Protein AF-A0A7X8VJ83-F1 (afdb_monomer_lite)

pLDDT: mean 94.97, std 4.72, range [62.94, 98.62]

Sequence (163 aa):
MKDLYRFVNGPWLDTHIIPEDRAVDGTFHKLRDDAEEDVHEIVKADQGRVGALYSSFMDVEGINSVSAESLDPDLDKLSVANIDEFTTVLGELDREGVGAPISYWVTKDSASNNAVAYLVQSGLGLPDEAYYRVEAHAETREAYVEHIARMLEFLDPSRLFGL

Structure (mmCIF, N/CA/C/O backbone):
data_AF-A0A7X8VJ83-F1
#
_entry.id   AF-A0A7X8VJ83-F1
#
loop_
_atom_site.group_PDB
_atom_site.id
_atom_site.type_symbol
_atom_site.label_atom_id
_atom_site.label_alt_id
_atom_site.label_comp_id
_atom_site.label_asym_id
_atom_site.label_entity_id
_atom_site.label_seq_id
_atom_site.pdbx_PDB_ins_code
_atom_site.Cartn_x
_atom_site.Cartn_y
_atom_site.Cartn_z
_atom_site.occupancy
_atom_site.B_iso_or_equiv
_atom_site.auth_seq_id
_atom_site.auth_comp_id
_atom_site.auth_asym_id
_atom_site.auth_at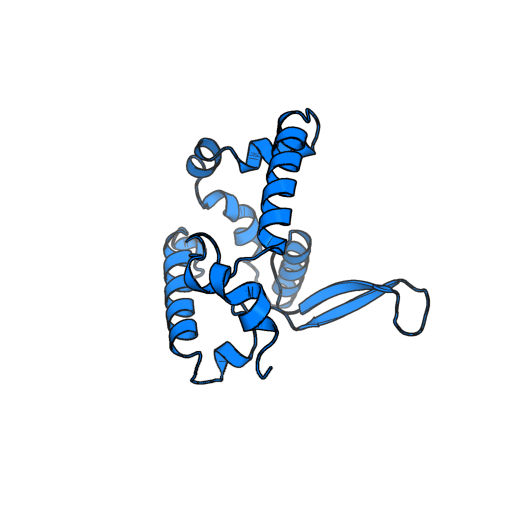om_id
_atom_site.pdbx_PDB_model_num
ATOM 1 N N . MET A 1 1 ? -25.166 -21.740 27.979 1.00 69.75 1 MET A N 1
ATOM 2 C CA . MET A 1 1 ? -24.728 -20.538 27.241 1.00 69.75 1 MET A CA 1
ATOM 3 C C . MET A 1 1 ? -24.262 -21.013 25.869 1.00 69.75 1 MET A C 1
ATOM 5 O O . MET A 1 1 ? -23.348 -21.822 25.838 1.00 69.75 1 MET A O 1
ATOM 9 N N . LYS A 1 2 ? -24.973 -20.682 24.777 1.00 86.44 2 LYS A N 1
ATOM 10 C CA . LYS A 1 2 ? -24.657 -21.201 23.424 1.00 86.44 2 LYS A CA 1
ATOM 11 C C . LYS A 1 2 ? -23.796 -20.249 22.585 1.00 86.44 2 LYS A C 1
ATOM 13 O O . LYS A 1 2 ? -23.247 -20.683 21.585 1.00 86.44 2 LYS A O 1
ATOM 18 N N . ASP A 1 3 ? -23.662 -18.998 23.019 1.00 95.06 3 ASP A N 1
ATOM 19 C CA . ASP A 1 3 ? -22.845 -17.986 22.357 1.00 95.06 3 ASP A CA 1
ATOM 20 C C . ASP A 1 3 ? -22.264 -17.036 23.417 1.00 95.06 3 ASP A C 1
ATOM 22 O O . ASP A 1 3 ? -22.954 -16.164 23.948 1.00 95.06 3 ASP A O 1
ATOM 26 N N . LEU A 1 4 ? -21.006 -17.277 23.798 1.00 97.00 4 LEU A N 1
ATOM 27 C CA . LEU A 1 4 ? -20.286 -16.430 24.752 1.00 97.00 4 LEU A CA 1
ATOM 28 C C . LEU A 1 4 ? -19.971 -15.056 24.143 1.00 97.00 4 LEU A C 1
ATOM 30 O O . LEU A 1 4 ? -20.012 -14.054 24.851 1.00 97.00 4 LEU A O 1
ATOM 34 N N . TYR A 1 5 ? -19.695 -15.000 22.837 1.00 96.50 5 TYR A N 1
ATOM 35 C CA . TYR A 1 5 ? -19.327 -13.767 22.151 1.00 96.50 5 TYR A CA 1
ATOM 36 C C . TYR A 1 5 ? -20.486 -12.770 22.167 1.00 96.50 5 TYR A C 1
ATOM 38 O O . TYR A 1 5 ? -20.295 -11.614 22.539 1.00 96.50 5 TYR A O 1
ATOM 46 N N . ARG A 1 6 ? -21.709 -13.224 21.867 1.00 96.50 6 ARG A N 1
ATOM 47 C CA . ARG A 1 6 ? -22.904 -12.369 21.924 1.00 96.50 6 ARG A CA 1
ATOM 48 C C . ARG A 1 6 ? -23.370 -12.063 23.340 1.00 96.50 6 ARG A C 1
ATOM 50 O O . ARG A 1 6 ? -23.918 -10.990 23.556 1.00 96.50 6 ARG A O 1
ATOM 57 N N . PHE A 1 7 ? -23.111 -12.941 24.310 1.00 96.50 7 PHE A N 1
ATOM 58 C CA . PHE A 1 7 ? -23.365 -12.624 25.718 1.00 96.50 7 PHE A CA 1
ATOM 59 C C . PHE A 1 7 ? -22.513 -11.440 26.204 1.00 96.50 7 PHE A C 1
ATOM 61 O O . PHE A 1 7 ? -23.026 -10.573 26.902 1.00 96.50 7 PHE A O 1
ATOM 68 N N . VAL A 1 8 ? -21.233 -11.395 25.822 1.00 96.75 8 VAL A N 1
ATOM 69 C CA . VAL A 1 8 ? -20.301 -10.339 26.252 1.00 96.75 8 VAL A CA 1
ATOM 70 C C . VAL A 1 8 ? -20.446 -9.071 25.407 1.00 96.75 8 VAL A C 1
ATOM 72 O O . VAL A 1 8 ? -20.552 -7.979 25.955 1.00 96.75 8 VAL A O 1
ATOM 75 N N . ASN A 1 9 ? -20.477 -9.207 24.079 1.00 97.31 9 ASN A N 1
ATOM 76 C CA . ASN A 1 9 ? -20.384 -8.077 23.145 1.00 97.31 9 ASN A CA 1
ATOM 77 C C . ASN A 1 9 ? -21.735 -7.643 22.566 1.00 97.31 9 ASN A C 1
ATOM 79 O O . ASN A 1 9 ? -21.784 -6.701 21.779 1.00 97.31 9 ASN A O 1
ATOM 83 N N . GLY A 1 10 ? -22.823 -8.332 22.927 1.00 96.88 10 GLY A N 1
ATOM 84 C CA . GLY A 1 10 ? -24.157 -8.138 22.362 1.00 96.88 10 GLY A CA 1
ATOM 85 C C . GLY A 1 10 ? -24.598 -6.678 22.300 1.00 96.88 10 GLY A C 1
ATOM 86 O O . GLY A 1 10 ? -24.835 -6.188 21.201 1.00 96.88 10 GLY A O 1
ATOM 87 N N . PRO A 1 11 ? -24.604 -5.962 23.439 1.00 96.19 11 PRO A N 1
ATOM 88 C CA . PRO A 1 11 ? -25.000 -4.560 23.470 1.00 96.19 11 PRO A CA 1
ATOM 89 C C . PRO A 1 11 ? -24.198 -3.665 22.519 1.00 96.19 11 PRO A C 1
ATOM 91 O O . PRO A 1 11 ? -24.783 -2.806 21.875 1.00 96.19 11 PRO A O 1
ATOM 94 N N . TRP A 1 12 ? -22.882 -3.874 22.398 1.00 96.81 12 TRP A N 1
ATOM 95 C CA . TRP A 1 12 ? -22.044 -3.070 21.504 1.00 96.81 12 TRP A CA 1
ATOM 96 C C . TRP A 1 12 ? -22.351 -3.372 20.038 1.00 96.81 12 TRP A C 1
ATOM 98 O O . TRP A 1 12 ? -22.594 -2.455 19.263 1.00 96.81 12 TRP A O 1
ATOM 108 N N . LEU A 1 13 ? -22.422 -4.653 19.673 1.00 96.62 13 LEU A N 1
ATOM 109 C CA . LEU A 1 13 ? -22.697 -5.090 18.302 1.00 96.62 13 LEU A CA 1
ATOM 110 C C . LEU A 1 13 ? -24.080 -4.664 17.791 1.00 96.62 13 LEU A C 1
ATOM 112 O O . LEU A 1 13 ? -24.273 -4.574 16.584 1.00 96.62 13 LEU A O 1
ATOM 116 N N . ASP A 1 14 ? -25.041 -4.444 18.689 1.00 97.19 14 ASP A N 1
ATOM 117 C CA . ASP A 1 14 ? -26.404 -4.054 18.317 1.00 97.19 14 ASP A CA 1
ATOM 118 C C . ASP A 1 14 ? -26.536 -2.540 18.075 1.00 97.19 14 ASP A C 1
ATOM 120 O O . ASP A 1 14 ? -27.485 -2.101 17.427 1.00 97.19 14 ASP A O 1
ATOM 124 N N . THR A 1 15 ? -25.600 -1.738 18.590 1.00 97.00 15 THR A N 1
ATOM 125 C CA . THR A 1 15 ? -25.645 -0.267 18.500 1.00 97.00 15 THR A CA 1
ATOM 126 C C . THR A 1 15 ? -24.506 0.341 17.697 1.00 97.00 15 THR A C 1
ATOM 128 O O . THR A 1 15 ? -24.622 1.477 17.245 1.00 97.00 15 THR A O 1
ATOM 131 N N . HIS A 1 16 ? -23.387 -0.371 17.570 1.00 96.69 16 HIS A N 1
ATOM 132 C CA . HIS A 1 16 ? -22.203 0.145 16.904 1.00 96.69 16 HIS A CA 1
ATOM 133 C C . HIS A 1 16 ? -22.390 0.133 15.394 1.00 96.69 16 HIS A C 1
ATOM 135 O O . HIS A 1 16 ? -22.800 -0.868 14.808 1.00 96.69 16 HIS A O 1
ATOM 141 N N . ILE A 1 17 ? -22.047 1.251 14.770 1.00 96.25 17 ILE A N 1
ATOM 142 C CA . ILE A 1 17 ? -22.030 1.405 13.322 1.00 96.25 17 ILE A CA 1
ATOM 143 C C . ILE A 1 17 ? -20.563 1.449 12.924 1.00 96.25 17 ILE A C 1
ATOM 145 O O . ILE A 1 17 ? -19.815 2.273 13.446 1.00 96.25 17 ILE A O 1
ATOM 149 N N . ILE A 1 18 ? -20.158 0.554 12.023 1.00 96.81 18 ILE A N 1
ATOM 150 C CA . ILE A 1 18 ? -18.814 0.594 11.444 1.00 96.81 18 ILE A CA 1
ATOM 151 C C . ILE A 1 18 ? -18.686 1.934 10.697 1.00 96.81 18 ILE A C 1
ATOM 153 O O . ILE A 1 18 ? -19.525 2.200 9.832 1.00 96.81 18 ILE A O 1
ATOM 157 N N . PRO A 1 19 ? -17.701 2.785 11.038 1.00 96.38 19 PRO A N 1
ATOM 158 C CA . PRO A 1 19 ? -17.466 4.042 10.335 1.00 96.38 19 PRO A CA 1
ATOM 159 C C . PRO A 1 19 ? -17.293 3.837 8.823 1.00 96.38 19 PRO A C 1
ATOM 161 O O . PRO A 1 19 ? -16.748 2.825 8.388 1.00 96.38 19 PRO A O 1
ATOM 164 N N . GLU A 1 20 ? -17.739 4.803 8.017 1.00 97.38 20 GLU A N 1
ATOM 165 C CA . GLU A 1 20 ? -17.760 4.678 6.547 1.00 97.38 20 GLU A CA 1
ATOM 166 C C . GLU A 1 20 ? -16.361 4.558 5.915 1.00 97.38 20 GLU A C 1
ATOM 168 O O . GLU A 1 20 ? -16.229 4.097 4.784 1.00 97.38 20 GLU A O 1
ATOM 173 N N . ASP A 1 21 ? -15.314 4.943 6.646 1.00 96.19 21 ASP A N 1
ATOM 174 C CA . ASP A 1 21 ? -13.917 4.909 6.207 1.00 96.19 21 ASP A CA 1
ATOM 175 C C . ASP A 1 21 ? -13.231 3.544 6.397 1.00 96.19 21 ASP A C 1
ATOM 177 O O . ASP A 1 21 ? -12.058 3.391 6.047 1.00 96.19 21 ASP A O 1
ATOM 181 N N . ARG A 1 22 ? -13.927 2.541 6.954 1.00 94.31 22 ARG A N 1
ATOM 182 C CA . ARG A 1 22 ? -13.333 1.238 7.283 1.00 94.31 22 ARG A CA 1
ATOM 183 C C . ARG A 1 22 ? -14.287 0.070 7.056 1.00 94.31 22 ARG A C 1
ATOM 185 O O . ARG A 1 22 ? -15.496 0.168 7.206 1.00 94.31 22 ARG A O 1
ATOM 192 N N . ALA A 1 23 ? -13.717 -1.090 6.736 1.00 95.31 23 ALA A N 1
ATOM 193 C CA . ALA A 1 23 ? -14.487 -2.312 6.489 1.00 95.31 23 ALA A CA 1
ATOM 194 C C . ALA A 1 23 ? -14.814 -3.108 7.770 1.00 95.31 23 ALA A C 1
ATOM 196 O O . ALA A 1 23 ? -15.719 -3.941 7.771 1.00 95.31 23 ALA A O 1
ATOM 197 N N . VAL A 1 24 ? -14.054 -2.899 8.850 1.00 95.75 24 VAL A N 1
ATOM 198 C CA . VAL A 1 24 ? -14.173 -3.616 10.130 1.00 95.75 24 VAL A CA 1
ATOM 199 C C . VAL A 1 24 ? -13.869 -2.645 11.266 1.00 95.75 24 VAL A C 1
ATOM 201 O O . VAL A 1 24 ? -13.041 -1.753 11.105 1.00 95.75 24 VAL A O 1
ATOM 204 N N . ASP A 1 25 ? -14.502 -2.839 12.423 1.00 97.00 25 ASP A N 1
ATOM 205 C CA . ASP A 1 25 ? -14.235 -2.040 13.617 1.00 97.00 25 ASP A CA 1
ATOM 206 C C . ASP A 1 25 ? -14.296 -2.879 14.906 1.00 97.00 25 ASP A C 1
ATOM 208 O O . ASP A 1 25 ? -14.801 -4.004 14.922 1.00 97.00 25 ASP A O 1
ATOM 212 N N . GLY A 1 26 ? -13.734 -2.349 15.990 1.00 95.06 26 GLY A N 1
ATOM 213 C CA . GLY A 1 26 ? -13.724 -2.975 17.307 1.00 95.06 26 GLY A CA 1
ATOM 214 C C . GLY A 1 26 ? -12.602 -2.455 18.200 1.00 95.06 26 GLY A C 1
ATOM 215 O O . GLY A 1 26 ? -11.933 -1.470 17.899 1.00 95.06 26 GLY A O 1
ATOM 216 N N . THR A 1 27 ? -12.341 -3.147 19.309 1.00 95.00 27 THR A N 1
ATOM 217 C CA . THR A 1 27 ? -11.381 -2.684 20.328 1.00 95.00 27 THR A CA 1
ATOM 218 C C . THR A 1 27 ? -9.973 -2.426 19.782 1.00 95.00 27 THR A C 1
ATOM 220 O O . THR A 1 27 ? -9.339 -1.458 20.185 1.00 95.00 27 THR A O 1
ATOM 223 N N . PHE A 1 28 ? -9.481 -3.246 18.848 1.00 96.44 28 PHE A N 1
ATOM 224 C CA . PHE A 1 28 ? -8.160 -3.027 18.244 1.00 96.44 28 PHE A CA 1
ATOM 225 C C . PHE A 1 28 ? -8.103 -1.783 17.354 1.00 96.44 28 PHE A C 1
ATOM 227 O O . PHE A 1 28 ? -7.066 -1.131 17.319 1.00 96.44 28 PHE A O 1
ATOM 234 N N . HIS A 1 29 ? -9.200 -1.430 16.68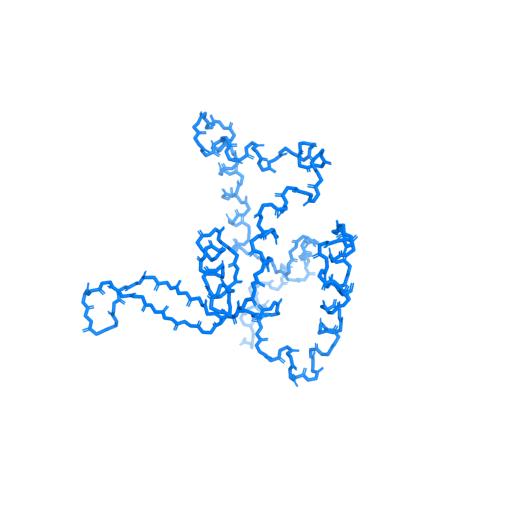1 1.00 96.75 29 HIS A N 1
ATOM 235 C CA . HIS A 1 29 ? -9.276 -0.189 15.913 1.00 96.75 29 HIS A CA 1
ATOM 236 C C . HIS A 1 29 ? -9.306 1.014 16.846 1.00 96.75 29 HIS A C 1
ATOM 238 O O . HIS A 1 29 ? -8.552 1.944 16.624 1.00 96.75 29 HIS A O 1
ATOM 244 N N . LYS A 1 30 ? -10.037 0.947 17.966 1.00 94.56 30 LYS A N 1
ATOM 245 C CA . LYS A 1 30 ? -9.981 2.022 18.964 1.00 94.56 30 LYS A CA 1
ATOM 246 C C . LYS A 1 30 ? -8.557 2.263 19.485 1.00 94.56 30 LYS A C 1
ATOM 248 O O . LYS A 1 30 ? -8.122 3.404 19.557 1.00 94.56 30 LYS A O 1
ATOM 253 N N . LEU A 1 31 ? -7.823 1.194 19.807 1.00 97.75 31 LEU A N 1
ATOM 254 C CA . LEU A 1 31 ? -6.421 1.305 20.230 1.00 97.75 31 LEU A CA 1
ATOM 255 C C . LEU A 1 31 ? -5.515 1.854 19.120 1.00 97.75 31 LEU A C 1
ATOM 257 O O . LEU A 1 31 ? -4.586 2.601 19.412 1.00 97.75 31 LEU A O 1
ATOM 261 N N . ARG A 1 32 ? -5.769 1.474 17.863 1.00 97.75 32 ARG A N 1
ATOM 262 C CA . ARG A 1 32 ? -5.059 2.023 16.706 1.00 97.75 32 ARG A CA 1
ATOM 263 C C . ARG A 1 32 ? -5.339 3.517 16.549 1.00 97.75 32 ARG A C 1
ATOM 265 O O . ARG A 1 32 ? -4.380 4.252 16.384 1.00 97.75 32 ARG A O 1
ATOM 272 N N . ASP A 1 33 ? -6.597 3.940 16.627 1.00 97.25 33 ASP A N 1
ATOM 273 C CA . ASP A 1 33 ? -7.008 5.341 16.481 1.00 97.25 33 ASP A CA 1
ATOM 274 C C . ASP A 1 33 ? -6.367 6.210 17.580 1.00 97.25 33 ASP A C 1
ATOM 276 O O . ASP A 1 33 ? -5.842 7.283 17.300 1.00 97.25 33 ASP A O 1
ATOM 280 N N . ASP A 1 34 ? -6.330 5.719 18.826 1.00 97.94 34 ASP A N 1
ATOM 281 C CA . ASP A 1 34 ? -5.657 6.417 19.933 1.00 97.94 34 ASP A CA 1
ATOM 282 C C . ASP A 1 34 ? -4.141 6.539 19.691 1.00 97.94 34 ASP A C 1
ATOM 284 O O . ASP A 1 34 ? -3.560 7.607 19.873 1.00 97.94 34 ASP A O 1
ATOM 288 N N . ALA A 1 35 ? -3.495 5.461 19.235 1.00 98.44 35 ALA A N 1
ATOM 289 C CA . ALA A 1 35 ? -2.069 5.482 18.914 1.00 98.44 35 ALA A CA 1
ATOM 290 C C . ALA A 1 35 ? -1.747 6.348 17.683 1.00 98.44 35 ALA A C 1
ATOM 292 O O . ALA A 1 35 ? -0.672 6.940 17.617 1.00 98.44 35 ALA A O 1
ATOM 293 N N . GLU A 1 36 ? -2.648 6.410 16.702 1.00 97.75 36 GLU A N 1
ATOM 294 C CA . GLU A 1 36 ? -2.507 7.249 15.512 1.00 97.75 36 GLU A CA 1
ATOM 295 C C . GLU A 1 36 ? -2.514 8.734 15.886 1.00 97.75 36 GLU A C 1
ATOM 297 O O . GLU A 1 36 ? -1.662 9.475 15.400 1.00 97.75 36 GLU A O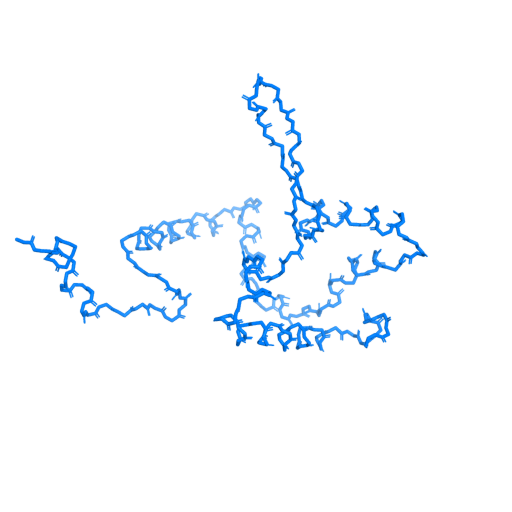 1
ATOM 302 N N . GLU A 1 37 ? -3.381 9.153 16.814 1.00 98.00 37 GLU A N 1
ATOM 303 C CA . GLU A 1 37 ? -3.394 10.527 17.329 1.00 98.00 37 GLU A CA 1
ATOM 304 C C . GLU A 1 37 ? -2.095 10.876 18.072 1.00 98.00 37 GLU A C 1
ATOM 306 O O . GLU A 1 37 ? -1.485 11.916 17.812 1.00 98.00 37 GLU A O 1
ATOM 311 N N . ASP A 1 38 ? -1.603 9.978 18.931 1.00 98.31 38 ASP A N 1
ATOM 312 C CA . ASP A 1 38 ? -0.318 10.175 19.612 1.00 98.31 38 ASP A CA 1
ATOM 313 C C . ASP A 1 38 ? 0.840 10.308 18.602 1.00 98.31 38 ASP A C 1
ATOM 315 O O . ASP A 1 38 ? 1.711 11.174 18.737 1.00 98.31 38 ASP A O 1
ATOM 319 N N . VAL A 1 39 ? 0.855 9.467 17.560 1.00 98.06 39 VAL A N 1
ATOM 320 C CA . VAL A 1 39 ? 1.861 9.530 16.490 1.00 98.06 39 VAL A CA 1
ATOM 321 C C . VAL A 1 39 ? 1.726 10.820 15.685 1.00 98.06 39 VAL A C 1
ATOM 323 O O . VAL A 1 39 ? 2.755 11.424 15.386 1.00 98.06 39 VAL A O 1
ATOM 326 N N . HIS A 1 40 ? 0.510 11.278 15.372 1.00 97.75 40 HIS A N 1
ATOM 327 C CA . HIS A 1 40 ? 0.276 12.551 14.687 1.00 97.75 40 HIS A CA 1
ATOM 328 C C . HIS A 1 40 ? 0.937 13.721 15.411 1.00 97.75 40 HIS A C 1
ATOM 330 O O . HIS A 1 40 ? 1.635 14.517 14.779 1.00 97.75 40 HIS A O 1
ATOM 336 N N . GLU A 1 41 ? 0.775 13.812 16.727 1.00 97.75 41 GLU A N 1
ATOM 337 C CA . GLU A 1 41 ? 1.380 14.895 17.502 1.00 97.75 41 GLU A CA 1
ATOM 338 C C . GLU A 1 41 ? 2.913 14.812 17.511 1.00 97.75 41 GLU A C 1
ATOM 340 O O . GLU A 1 41 ? 3.595 15.834 17.392 1.00 97.75 41 GLU A O 1
ATOM 345 N N . ILE A 1 42 ? 3.475 13.599 17.549 1.00 98.12 42 ILE A N 1
ATOM 346 C CA . ILE A 1 42 ? 4.925 13.384 17.453 1.00 98.12 42 ILE A CA 1
ATOM 347 C C . ILE A 1 42 ? 5.459 13.821 16.082 1.00 98.12 42 ILE A C 1
ATOM 349 O O . ILE A 1 42 ? 6.425 14.584 16.016 1.00 98.12 42 ILE A O 1
ATOM 353 N N . VAL A 1 43 ? 4.855 13.354 14.984 1.00 98.12 43 VAL A N 1
ATOM 354 C CA . VAL A 1 43 ? 5.378 13.614 13.631 1.00 98.12 43 VAL A CA 1
ATOM 355 C C . VAL A 1 43 ? 5.184 15.065 13.196 1.00 98.12 43 VAL A C 1
ATOM 357 O O . VAL A 1 43 ? 6.037 15.586 12.486 1.00 98.12 43 VAL A O 1
ATOM 360 N N . LYS A 1 44 ? 4.129 15.752 13.659 1.00 97.06 44 LYS A N 1
ATOM 361 C CA . LYS A 1 44 ? 3.945 17.197 13.426 1.00 97.06 44 LYS A CA 1
ATOM 362 C C . LYS A 1 44 ? 5.022 18.039 14.111 1.00 97.06 44 LYS A C 1
ATOM 364 O O . LYS A 1 44 ? 5.421 19.075 13.583 1.00 97.06 44 LYS A O 1
ATOM 369 N N . ALA A 1 45 ? 5.468 17.629 15.298 1.00 97.62 45 ALA A N 1
ATOM 370 C CA . ALA A 1 45 ? 6.503 18.341 16.043 1.00 97.62 45 ALA A CA 1
ATOM 371 C C . ALA A 1 45 ? 7.924 18.041 15.526 1.00 97.62 45 ALA A C 1
ATOM 373 O O . ALA A 1 45 ? 8.835 18.853 15.723 1.00 97.62 45 ALA A O 1
ATOM 374 N N . ASP A 1 46 ? 8.123 16.897 14.864 1.00 98.06 46 ASP A N 1
ATOM 375 C CA . ASP A 1 46 ? 9.411 16.471 14.319 1.00 98.06 46 ASP A CA 1
ATOM 376 C C . ASP A 1 46 ? 9.912 17.438 13.231 1.00 98.06 46 ASP A C 1
ATOM 378 O O . ASP A 1 46 ? 9.250 17.697 12.233 1.00 98.06 46 ASP A O 1
ATOM 382 N N . GLN A 1 47 ? 11.118 17.979 13.415 1.00 97.31 47 GLN A N 1
ATOM 383 C CA . GLN A 1 47 ? 11.778 18.857 12.432 1.00 97.31 47 GLN A CA 1
ATOM 384 C C . GLN A 1 47 ? 12.765 18.089 11.537 1.00 97.31 47 GLN A C 1
ATOM 386 O O . GLN A 1 47 ? 13.570 18.684 10.819 1.00 97.31 47 GLN A O 1
ATOM 391 N N . GLY A 1 48 ? 12.775 16.762 11.645 1.00 97.88 48 GLY A N 1
ATOM 392 C CA . GLY A 1 48 ? 13.637 15.865 10.901 1.00 97.88 48 GLY A CA 1
ATOM 393 C C . GLY A 1 48 ? 12.940 15.286 9.674 1.00 97.88 48 GLY A C 1
ATOM 394 O O . GLY A 1 48 ? 11.949 15.797 9.153 1.00 97.88 48 GLY A O 1
ATOM 395 N N . ARG A 1 49 ? 13.493 14.174 9.181 1.00 98.19 49 ARG A N 1
ATOM 396 C CA . ARG A 1 49 ? 12.993 13.512 7.971 1.00 98.19 49 ARG A CA 1
ATOM 397 C C . ARG A 1 49 ? 11.566 12.980 8.137 1.00 98.19 49 ARG A C 1
ATOM 399 O O . ARG A 1 49 ? 10.846 12.916 7.147 1.00 98.19 49 ARG A O 1
ATOM 406 N N . VAL A 1 50 ? 11.174 12.587 9.349 1.00 97.94 50 VAL A N 1
ATOM 407 C CA . VAL A 1 50 ? 9.843 12.024 9.611 1.00 97.94 50 VAL A CA 1
ATOM 408 C C . VAL A 1 50 ? 8.783 13.114 9.500 1.00 97.94 50 VAL A C 1
ATOM 410 O O . VAL A 1 50 ? 7.820 12.934 8.758 1.00 97.94 50 VAL A O 1
ATOM 413 N N . GLY A 1 51 ? 8.993 14.266 10.142 1.00 98.12 51 GLY A N 1
ATOM 414 C CA . GLY A 1 51 ? 8.068 15.391 10.024 1.00 98.12 51 GLY A CA 1
ATOM 415 C C . GLY A 1 51 ? 8.038 16.000 8.624 1.00 98.12 51 GLY A C 1
ATOM 416 O O . GLY A 1 51 ? 6.969 16.376 8.143 1.00 98.12 51 GLY A O 1
ATOM 417 N N . ALA A 1 52 ? 9.172 16.014 7.912 1.00 98.31 52 ALA A N 1
ATOM 418 C CA . ALA A 1 52 ? 9.210 16.425 6.508 1.00 98.31 52 ALA A CA 1
ATOM 419 C C . ALA A 1 52 ? 8.395 15.486 5.600 1.00 98.31 52 ALA A C 1
ATOM 421 O O . ALA A 1 52 ? 7.643 15.959 4.750 1.00 98.31 52 ALA A O 1
ATOM 422 N N . LEU A 1 53 ? 8.502 14.165 5.796 1.00 97.94 53 LEU A N 1
ATOM 423 C CA . LEU A 1 53 ? 7.704 13.182 5.058 1.00 97.94 53 LEU A CA 1
ATOM 424 C C . LEU A 1 53 ? 6.209 13.337 5.363 1.00 97.94 53 LEU A C 1
ATOM 426 O O . LEU A 1 53 ? 5.405 13.379 4.437 1.00 97.94 53 LEU A O 1
ATOM 430 N N . TYR A 1 54 ? 5.847 13.464 6.642 1.00 97.88 54 TYR A N 1
ATOM 431 C CA . TYR A 1 54 ? 4.462 13.692 7.051 1.00 97.88 54 TYR A CA 1
ATOM 432 C C . TYR A 1 54 ? 3.897 14.972 6.425 1.00 97.88 54 TYR A C 1
ATOM 434 O O . TYR A 1 54 ? 2.843 14.938 5.801 1.00 97.88 54 TYR A O 1
ATOM 442 N N . SER A 1 55 ? 4.631 16.084 6.510 1.00 97.44 55 SER A N 1
ATOM 443 C CA . SER A 1 55 ? 4.207 17.364 5.928 1.00 97.44 55 SER A CA 1
ATOM 444 C C . SER A 1 55 ? 4.037 17.274 4.411 1.00 97.44 55 SER A C 1
ATOM 446 O O . SER A 1 55 ? 3.068 17.804 3.881 1.00 97.44 55 SER A O 1
ATOM 448 N N . SER A 1 56 ? 4.932 16.559 3.717 1.00 96.38 56 SER A N 1
ATOM 449 C CA . SER A 1 56 ? 4.810 16.320 2.275 1.00 96.38 56 SER A CA 1
ATOM 450 C C . SER A 1 56 ? 3.574 15.496 1.917 1.00 96.38 56 SER A C 1
ATOM 452 O O . SER A 1 56 ? 2.984 15.732 0.871 1.00 96.38 56 SER A O 1
ATOM 454 N N . PHE A 1 57 ? 3.196 14.521 2.746 1.00 96.62 57 PHE A N 1
ATOM 455 C CA . PHE A 1 57 ? 2.012 13.693 2.511 1.00 96.62 57 PHE A CA 1
ATOM 456 C C . PHE A 1 57 ? 0.707 14.447 2.806 1.00 96.62 57 PHE A C 1
ATOM 458 O O . PHE A 1 57 ? -0.297 14.237 2.133 1.00 96.62 57 PHE A O 1
ATOM 465 N N . MET A 1 58 ? 0.720 15.345 3.795 1.00 97.19 58 MET A N 1
ATOM 466 C CA . MET A 1 58 ? -0.454 16.128 4.194 1.00 97.19 58 MET A CA 1
ATOM 467 C C . MET A 1 58 ? -0.715 17.358 3.306 1.00 97.19 58 MET A C 1
ATOM 469 O O . MET A 1 58 ? -1.769 17.984 3.438 1.00 97.19 58 MET A O 1
ATOM 473 N N . ASP A 1 59 ? 0.207 17.715 2.408 1.00 97.44 59 ASP A N 1
ATOM 474 C CA . ASP A 1 59 ? 0.068 18.850 1.489 1.00 97.44 59 ASP A CA 1
ATOM 475 C C . ASP A 1 59 ? -0.840 18.517 0.292 1.00 97.44 59 ASP A C 1
ATOM 477 O O . ASP A 1 59 ? -0.399 18.313 -0.839 1.00 97.44 59 ASP A O 1
ATOM 481 N N . VAL A 1 60 ? -2.148 18.459 0.553 1.00 96.75 60 VAL A N 1
ATOM 482 C CA . VAL A 1 60 ? -3.171 18.170 -0.465 1.00 96.75 60 VAL A CA 1
ATOM 483 C C . VAL A 1 60 ? -3.173 19.213 -1.590 1.00 96.75 60 VAL A C 1
ATOM 485 O O . VAL A 1 60 ? -3.442 18.868 -2.739 1.00 96.75 60 VAL A O 1
ATOM 488 N N . GLU A 1 61 ? -2.878 20.482 -1.292 1.00 96.44 61 GLU A N 1
ATOM 489 C CA . GLU A 1 61 ? -2.792 21.532 -2.315 1.00 96.44 61 GLU A CA 1
ATOM 490 C C . GLU A 1 61 ? -1.593 21.291 -3.236 1.00 96.44 61 GLU A C 1
ATOM 492 O O . GLU A 1 61 ? -1.758 21.280 -4.456 1.00 96.44 61 GLU A O 1
ATOM 497 N N . GLY A 1 62 ? -0.419 21.011 -2.663 1.00 95.06 62 GLY A N 1
ATOM 498 C CA . GLY A 1 62 ? 0.776 20.638 -3.412 1.00 95.06 62 GLY A CA 1
ATOM 499 C C . GLY A 1 62 ? 0.553 19.401 -4.282 1.00 95.06 62 GLY A C 1
ATOM 500 O O . GLY A 1 62 ? 0.835 19.446 -5.481 1.00 95.06 62 GLY A O 1
ATOM 501 N N . ILE A 1 63 ? -0.035 18.340 -3.721 1.00 93.75 63 ILE A N 1
ATOM 502 C CA . ILE A 1 63 ? -0.352 17.099 -4.448 1.00 93.75 63 ILE A CA 1
ATOM 503 C C . ILE A 1 63 ? -1.325 17.359 -5.607 1.00 93.75 63 ILE A C 1
ATOM 505 O O . ILE A 1 63 ? -1.116 16.849 -6.701 1.00 93.75 63 ILE A O 1
ATOM 509 N N . ASN A 1 64 ? -2.360 18.180 -5.412 1.00 92.69 64 ASN A N 1
ATOM 510 C CA . ASN A 1 64 ? -3.319 18.497 -6.478 1.00 92.69 64 ASN A CA 1
ATOM 511 C C . ASN A 1 64 ? -2.772 19.485 -7.522 1.00 92.69 64 ASN A C 1
ATOM 513 O O . ASN A 1 64 ? -3.343 19.608 -8.605 1.00 92.69 64 ASN A O 1
ATOM 517 N N . SER A 1 65 ? -1.708 20.224 -7.195 1.00 92.88 65 SER A N 1
ATOM 518 C CA . SER A 1 65 ? -1.074 21.173 -8.117 1.00 92.88 65 SER A CA 1
ATOM 519 C C . SER A 1 65 ? -0.176 20.497 -9.156 1.00 92.88 65 SER A C 1
ATOM 521 O O . SER A 1 65 ? 0.090 21.086 -10.206 1.00 92.88 65 SER A O 1
ATOM 523 N N . VAL A 1 66 ? 0.283 19.273 -8.875 1.00 89.31 66 VAL A N 1
ATOM 524 C CA . VAL A 1 66 ? 1.080 18.472 -9.805 1.00 89.31 66 VAL A CA 1
ATOM 525 C C . VAL A 1 66 ? 0.177 17.583 -10.659 1.00 89.31 66 VAL A C 1
ATOM 527 O O . VAL A 1 66 ? -0.855 17.089 -10.212 1.00 89.31 66 VAL A O 1
ATOM 530 N N . SER A 1 67 ? 0.554 17.390 -11.920 1.00 86.88 67 SER A N 1
ATOM 531 C CA . SER A 1 67 ? -0.149 16.507 -12.849 1.00 86.88 67 SER A CA 1
ATOM 532 C C . SER A 1 67 ? 0.308 15.051 -12.678 1.00 86.88 67 SER A C 1
ATOM 534 O O . SER A 1 67 ? 1.337 14.756 -12.054 1.00 86.88 67 SER A O 1
ATOM 536 N N . ALA A 1 68 ? -0.425 14.132 -13.316 1.00 87.94 68 ALA A N 1
ATOM 537 C CA . ALA A 1 68 ? -0.019 12.733 -13.447 1.00 87.94 68 ALA A CA 1
ATOM 538 C C . ALA A 1 68 ? 1.318 12.558 -14.201 1.00 87.94 68 ALA A C 1
ATOM 540 O O . ALA A 1 68 ? 1.923 11.495 -14.106 1.00 87.94 68 ALA A O 1
ATOM 541 N N . GLU A 1 69 ? 1.828 13.603 -14.868 1.00 87.94 69 GLU A N 1
ATOM 542 C CA . GLU A 1 69 ? 3.152 13.619 -15.517 1.00 87.94 69 GLU A CA 1
ATOM 543 C C . GLU A 1 69 ? 4.292 13.397 -14.509 1.00 87.94 69 GLU A C 1
ATOM 545 O O . GLU A 1 69 ? 5.394 13.024 -14.893 1.00 87.94 69 GLU A O 1
ATOM 550 N N . SER A 1 70 ? 4.044 13.549 -13.202 1.00 90.75 70 SER A N 1
ATOM 551 C CA . SER A 1 70 ? 5.009 13.146 -12.167 1.00 90.75 70 SER A CA 1
ATOM 552 C C . SER A 1 70 ? 5.372 11.651 -12.232 1.00 90.75 70 SER A C 1
ATOM 554 O O . SER A 1 70 ? 6.405 11.260 -11.695 1.00 90.75 70 SER A O 1
ATOM 556 N N . LEU A 1 71 ? 4.547 10.826 -12.891 1.00 91.75 71 LEU A N 1
ATOM 557 C CA . LEU A 1 71 ? 4.796 9.402 -13.145 1.00 91.75 71 LEU A CA 1
ATOM 558 C C . LEU A 1 71 ? 5.616 9.150 -14.421 1.00 91.75 71 LEU A C 1
ATOM 560 O O . LEU A 1 71 ? 6.085 8.033 -14.634 1.00 91.75 71 LEU A O 1
ATOM 564 N N . ASP A 1 72 ? 5.806 10.162 -15.271 1.00 91.31 72 ASP A N 1
ATOM 565 C CA . ASP A 1 72 ? 6.478 10.021 -16.564 1.00 91.31 72 ASP A CA 1
ATOM 566 C C . ASP A 1 72 ? 7.879 9.403 -16.474 1.00 91.31 72 ASP A C 1
ATOM 568 O O . ASP A 1 72 ? 8.162 8.534 -17.297 1.00 91.31 72 ASP A O 1
ATOM 572 N N . PRO A 1 73 ? 8.741 9.742 -15.490 1.00 93.56 73 PRO A N 1
ATOM 573 C CA . PRO A 1 73 ? 10.056 9.111 -15.375 1.00 93.56 73 PRO A CA 1
ATOM 574 C C . PRO A 1 73 ? 10.000 7.588 -15.208 1.00 93.56 73 PRO A C 1
ATOM 576 O O . PRO A 1 73 ? 10.901 6.891 -15.674 1.00 93.56 73 PRO A O 1
ATOM 579 N N . ASP A 1 74 ? 8.954 7.066 -14.564 1.00 93.50 74 ASP A N 1
ATOM 580 C CA . ASP A 1 74 ? 8.769 5.627 -14.375 1.00 93.50 74 ASP A CA 1
ATOM 581 C C . ASP A 1 74 ? 8.100 4.988 -15.593 1.00 93.50 74 ASP A C 1
ATOM 583 O O . ASP A 1 74 ? 8.500 3.905 -16.023 1.00 93.50 74 ASP A O 1
ATOM 587 N N . LEU A 1 75 ? 7.139 5.682 -16.211 1.00 92.19 75 LEU A N 1
ATOM 588 C CA . LEU A 1 75 ? 6.488 5.232 -17.444 1.00 92.19 75 LEU A CA 1
ATOM 589 C C . LEU A 1 75 ? 7.448 5.218 -18.644 1.00 92.19 75 LEU A C 1
ATOM 591 O O . LEU A 1 75 ? 7.362 4.326 -19.487 1.00 92.19 75 LEU A O 1
ATOM 595 N N . ASP A 1 76 ? 8.392 6.159 -18.716 1.00 92.94 76 ASP A N 1
ATOM 596 C CA . ASP A 1 76 ? 9.417 6.230 -19.762 1.00 92.94 76 ASP A CA 1
ATOM 597 C C . ASP A 1 76 ? 10.281 4.962 -19.789 1.00 92.94 76 ASP A C 1
ATOM 599 O O . ASP A 1 76 ? 10.617 4.469 -20.870 1.00 92.94 76 ASP A O 1
ATOM 603 N N . LYS A 1 77 ? 10.573 4.378 -18.616 1.00 94.00 77 LYS A N 1
ATOM 604 C CA . LYS A 1 77 ? 11.341 3.127 -18.498 1.00 94.00 77 LYS A CA 1
ATOM 605 C C . LYS A 1 77 ? 10.652 1.962 -19.213 1.00 94.00 77 LYS A C 1
ATOM 607 O O . LYS A 1 77 ? 11.331 1.046 -19.657 1.00 94.00 77 LYS A O 1
ATOM 612 N N . LEU A 1 78 ? 9.326 1.990 -19.376 1.00 92.12 78 LEU A N 1
ATOM 613 C CA . LEU A 1 78 ? 8.570 0.920 -20.038 1.00 92.12 78 LEU A CA 1
ATOM 614 C C . LEU A 1 78 ? 8.754 0.899 -21.568 1.00 92.12 78 LEU A C 1
ATOM 616 O O . LEU A 1 78 ? 8.370 -0.074 -22.217 1.00 92.12 78 LEU A O 1
ATOM 620 N N . SER A 1 79 ? 9.367 1.934 -22.154 1.00 92.12 79 SER A N 1
ATOM 621 C CA . SER A 1 79 ? 9.662 2.017 -23.591 1.00 92.12 79 SER A CA 1
ATOM 622 C C . SER A 1 79 ? 10.884 1.172 -23.972 1.00 92.12 79 SER A C 1
ATOM 624 O O . SER A 1 79 ? 11.959 1.697 -24.259 1.00 92.12 79 SER A O 1
ATOM 626 N N . VAL A 1 80 ? 10.720 -0.150 -23.980 1.00 94.38 80 VAL A N 1
ATOM 627 C CA . VAL A 1 80 ? 11.797 -1.125 -24.232 1.00 94.38 80 VAL A CA 1
ATOM 628 C C . VAL A 1 80 ? 11.639 -1.853 -25.565 1.00 94.38 80 VAL A C 1
ATOM 630 O O . VAL A 1 80 ? 10.530 -2.057 -26.059 1.00 94.38 80 VAL A O 1
ATOM 633 N N . ALA A 1 81 ? 12.754 -2.283 -26.158 1.00 94.56 81 ALA A N 1
ATOM 634 C CA . ALA A 1 81 ? 12.758 -2.939 -27.466 1.00 94.56 81 ALA A CA 1
ATOM 635 C C . ALA A 1 81 ? 12.467 -4.446 -27.396 1.00 94.56 81 ALA A C 1
ATOM 637 O O . ALA A 1 81 ? 12.079 -5.052 -28.399 1.00 94.56 81 ALA A O 1
ATOM 638 N N . ASN A 1 82 ? 12.715 -5.080 -26.247 1.00 95.88 82 ASN A N 1
ATOM 639 C CA . ASN A 1 82 ? 12.619 -6.529 -26.086 1.00 95.88 82 ASN A CA 1
ATOM 640 C C . ASN A 1 82 ? 12.369 -6.943 -24.626 1.00 95.88 82 ASN A C 1
ATOM 642 O O . ASN A 1 82 ? 12.395 -6.133 -23.701 1.00 95.88 82 ASN A O 1
ATOM 646 N N . ILE A 1 83 ? 12.116 -8.239 -24.436 1.00 95.44 83 ILE A N 1
ATOM 647 C CA . ILE A 1 83 ? 11.783 -8.815 -23.132 1.00 95.44 83 ILE A CA 1
ATOM 648 C C . ILE A 1 83 ? 12.949 -8.758 -22.135 1.00 95.44 83 ILE A C 1
ATOM 650 O O . ILE A 1 83 ? 12.702 -8.584 -20.947 1.00 95.44 83 ILE A O 1
ATOM 654 N N . ASP A 1 84 ? 14.201 -8.849 -22.588 1.00 96.94 84 ASP A N 1
ATOM 655 C CA . ASP A 1 84 ? 15.365 -8.810 -21.694 1.00 96.94 84 ASP A CA 1
ATOM 656 C C . ASP A 1 84 ? 15.508 -7.412 -21.068 1.00 96.94 84 ASP A C 1
ATOM 658 O O . ASP A 1 84 ? 15.667 -7.274 -19.851 1.00 96.94 84 ASP A O 1
ATOM 662 N N . GLU A 1 85 ? 15.338 -6.365 -21.881 1.00 97.44 85 GLU A N 1
ATOM 663 C CA . GLU A 1 85 ? 15.243 -4.979 -21.411 1.00 97.44 85 GLU A CA 1
ATOM 664 C C . GLU A 1 85 ? 14.050 -4.791 -20.466 1.00 97.44 85 GLU A C 1
ATOM 666 O O . GLU A 1 85 ? 14.212 -4.226 -19.385 1.00 97.44 85 GLU A O 1
ATOM 671 N N . PHE A 1 86 ? 12.880 -5.349 -20.803 1.00 95.25 86 PHE A N 1
ATOM 672 C CA . PHE A 1 86 ? 11.703 -5.291 -19.931 1.00 95.25 86 PHE A CA 1
ATOM 673 C C . PHE A 1 86 ? 11.961 -5.922 -18.556 1.00 95.25 86 PHE A C 1
ATOM 675 O O . PHE A 1 86 ? 11.595 -5.347 -17.536 1.00 95.25 86 PHE A O 1
ATOM 682 N N . THR A 1 87 ? 12.630 -7.080 -18.495 1.00 94.94 87 THR A N 1
ATOM 683 C CA . THR A 1 87 ? 12.956 -7.714 -17.206 1.00 94.94 87 THR A CA 1
ATOM 684 C C . THR A 1 87 ? 13.933 -6.894 -16.368 1.00 94.94 87 THR A C 1
ATOM 686 O O . THR A 1 87 ? 13.814 -6.885 -15.144 1.00 94.94 87 THR A O 1
ATOM 689 N N . THR A 1 88 ? 14.857 -6.172 -17.009 1.00 95.88 88 THR A N 1
ATOM 690 C CA . THR A 1 88 ? 15.748 -5.232 -16.313 1.00 95.88 88 THR A CA 1
ATOM 691 C C . THR A 1 88 ? 14.938 -4.098 -15.694 1.00 95.88 88 THR A C 1
ATOM 693 O O . THR A 1 88 ? 15.062 -3.840 -14.498 1.00 95.88 88 THR A O 1
ATOM 696 N N . VAL A 1 89 ? 14.044 -3.493 -16.479 1.00 96.31 89 VAL A N 1
ATOM 697 C CA . VAL A 1 89 ? 13.168 -2.402 -16.034 1.00 96.31 89 VAL A CA 1
ATOM 698 C C . VAL A 1 89 ? 12.246 -2.837 -14.897 1.00 96.31 89 VAL A C 1
ATOM 700 O O . VAL A 1 89 ? 12.095 -2.099 -13.928 1.00 96.31 89 VAL A O 1
ATOM 703 N N . LEU A 1 90 ? 11.680 -4.048 -14.945 1.00 94.25 90 LEU A N 1
ATOM 704 C CA . LEU A 1 90 ? 10.884 -4.580 -13.834 1.00 94.25 90 LEU A CA 1
ATOM 705 C C . LEU A 1 90 ? 11.688 -4.648 -12.529 1.00 94.25 90 LEU A C 1
ATOM 707 O O . LEU A 1 90 ? 11.146 -4.342 -11.474 1.00 94.25 90 LEU A O 1
ATOM 711 N N . GLY A 1 91 ? 12.971 -5.017 -12.585 1.00 93.38 91 GLY A N 1
ATOM 712 C CA . GLY A 1 91 ? 13.842 -5.021 -11.406 1.00 93.38 91 GLY A CA 1
ATOM 713 C C . GLY A 1 91 ? 14.189 -3.617 -10.897 1.00 93.38 91 GLY A C 1
ATOM 714 O O . GLY A 1 91 ? 14.313 -3.410 -9.690 1.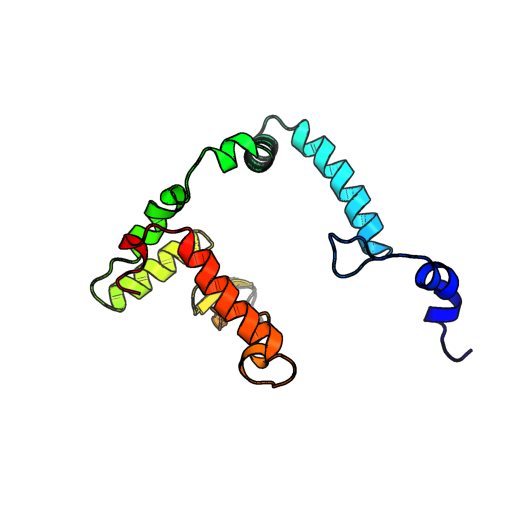00 93.38 91 GLY A O 1
ATOM 715 N N . GLU A 1 92 ? 14.336 -2.643 -11.799 1.00 95.31 92 GLU A N 1
ATOM 716 C CA . GLU A 1 92 ? 14.541 -1.235 -11.435 1.00 95.31 92 GLU A CA 1
ATOM 717 C C . GLU A 1 92 ? 13.306 -0.648 -10.741 1.00 95.31 92 GLU A C 1
ATOM 719 O O . GLU A 1 92 ? 13.436 -0.028 -9.687 1.00 95.31 92 GLU A O 1
ATOM 724 N N . LEU A 1 93 ? 12.120 -0.915 -11.288 1.00 95.25 93 LEU A N 1
ATOM 725 C CA . LEU A 1 93 ? 10.835 -0.481 -10.745 1.00 95.25 93 LEU A CA 1
ATOM 726 C C . LEU A 1 93 ? 10.488 -1.195 -9.421 1.00 95.25 93 LEU A C 1
ATOM 728 O O . LEU A 1 93 ? 10.016 -0.550 -8.485 1.00 95.25 93 LEU A O 1
ATOM 732 N N . ASP A 1 94 ? 10.800 -2.489 -9.278 1.00 93.06 94 ASP A N 1
ATOM 733 C CA . ASP A 1 94 ? 10.628 -3.236 -8.014 1.00 93.06 94 ASP A CA 1
ATOM 734 C C . ASP A 1 94 ? 11.458 -2.623 -6.876 1.00 93.06 94 ASP A C 1
ATOM 736 O O . ASP A 1 94 ? 10.977 -2.463 -5.753 1.00 93.06 94 ASP A O 1
ATOM 740 N N . ARG A 1 95 ? 12.678 -2.150 -7.173 1.00 92.50 95 ARG A N 1
ATOM 741 C CA . ARG A 1 95 ? 13.511 -1.420 -6.202 1.00 92.50 95 ARG A CA 1
ATOM 742 C C . ARG A 1 95 ? 12.881 -0.096 -5.746 1.00 92.50 95 ARG A C 1
ATOM 744 O O . ARG A 1 95 ? 13.176 0.361 -4.640 1.00 92.50 95 ARG A O 1
ATOM 751 N N . GLU A 1 96 ? 12.054 0.519 -6.582 1.00 93.94 96 GLU A N 1
ATOM 752 C CA . GLU A 1 96 ? 11.325 1.759 -6.290 1.00 93.94 96 GLU A CA 1
ATOM 753 C C . GLU A 1 96 ? 9.945 1.497 -5.656 1.00 93.94 96 GLU A C 1
ATOM 755 O O . GLU A 1 96 ? 9.281 2.435 -5.219 1.00 93.94 96 GLU A O 1
ATOM 760 N N . GLY A 1 97 ? 9.552 0.226 -5.506 1.00 91.81 97 GLY A N 1
ATOM 761 C CA . GLY A 1 97 ? 8.315 -0.195 -4.844 1.00 91.81 97 GLY A CA 1
ATOM 762 C C . GLY A 1 97 ? 7.157 -0.510 -5.793 1.00 91.81 97 GLY A C 1
ATOM 763 O O . GLY A 1 97 ? 6.033 -0.703 -5.329 1.00 91.81 97 GLY A O 1
ATOM 764 N N . VAL A 1 98 ? 7.403 -0.581 -7.103 1.00 94.44 98 VAL A N 1
ATOM 765 C CA . VAL A 1 98 ? 6.398 -0.973 -8.099 1.00 94.44 98 VAL A CA 1
ATOM 766 C C . VAL A 1 98 ? 6.380 -2.494 -8.240 1.00 94.44 98 VAL A C 1
ATOM 768 O O . VAL A 1 98 ? 7.390 -3.118 -8.551 1.00 94.44 98 VAL A O 1
ATOM 771 N N . GLY A 1 99 ? 5.216 -3.110 -8.035 1.00 90.88 99 GLY A N 1
ATOM 772 C CA . GLY A 1 99 ? 5.090 -4.567 -8.059 1.00 90.88 99 GLY A CA 1
ATOM 773 C C . GLY A 1 99 ? 5.417 -5.196 -9.421 1.00 90.88 99 GLY A C 1
ATOM 774 O O . GLY A 1 99 ? 4.961 -4.732 -10.463 1.00 90.88 99 GLY A O 1
ATOM 775 N N . ALA A 1 100 ? 6.139 -6.317 -9.395 1.00 92.19 100 ALA A N 1
ATOM 776 C CA . ALA A 1 100 ? 6.446 -7.150 -10.558 1.00 92.19 100 ALA A CA 1
ATOM 777 C C . ALA A 1 100 ? 5.767 -8.540 -10.464 1.00 92.19 100 ALA A C 1
ATOM 779 O O . ALA A 1 100 ? 5.302 -8.929 -9.386 1.00 92.19 100 ALA A O 1
ATOM 780 N N . PRO A 1 101 ? 5.719 -9.337 -11.556 1.00 92.62 101 PRO A N 1
ATOM 781 C CA . PRO A 1 101 ? 5.175 -10.707 -11.538 1.00 92.62 101 PRO A CA 1
ATOM 782 C C . PRO A 1 101 ? 5.911 -11.676 -10.596 1.00 92.62 101 PRO A C 1
ATOM 784 O O . PRO A 1 101 ? 5.372 -12.715 -10.211 1.00 92.62 101 PRO A O 1
ATOM 787 N N . ILE A 1 102 ? 7.146 -11.339 -10.224 1.00 93.75 102 ILE A N 1
ATOM 788 C CA . ILE A 1 102 ? 7.948 -12.031 -9.217 1.00 93.75 102 ILE A CA 1
ATOM 789 C C . ILE A 1 102 ? 8.363 -10.977 -8.199 1.00 93.75 102 ILE A C 1
ATOM 791 O O . ILE A 1 102 ? 8.872 -9.932 -8.588 1.00 93.75 102 ILE A O 1
ATOM 795 N N . SER A 1 103 ? 8.162 -11.257 -6.917 1.00 92.69 103 SER A N 1
ATOM 796 C CA . SER A 1 103 ? 8.665 -10.415 -5.829 1.00 92.69 103 SER A CA 1
ATOM 797 C C . SER A 1 103 ? 9.599 -11.228 -4.941 1.00 92.69 103 SER A C 1
ATOM 799 O O . SER A 1 103 ? 9.662 -12.462 -5.036 1.00 92.69 103 SER A O 1
ATOM 801 N N . TYR A 1 104 ? 10.348 -10.544 -4.085 1.00 93.44 104 TYR A N 1
ATOM 802 C CA . TYR A 1 104 ? 11.238 -11.191 -3.144 1.00 93.44 104 TYR A CA 1
ATOM 803 C C . TYR A 1 104 ? 11.315 -10.455 -1.815 1.00 93.44 104 TYR A C 1
ATOM 805 O O . TYR A 1 104 ? 11.114 -9.249 -1.717 1.00 93.44 104 TYR A O 1
ATOM 813 N N . TRP A 1 105 ? 11.680 -11.193 -0.774 1.00 94.06 105 TRP A N 1
ATOM 814 C CA . TRP A 1 105 ? 12.153 -10.603 0.471 1.00 94.06 105 TRP A CA 1
ATOM 815 C C . TRP A 1 105 ? 13.379 -11.358 0.963 1.00 94.06 105 TRP A C 1
ATOM 817 O O . TRP A 1 105 ? 13.559 -12.550 0.701 1.00 94.06 105 TRP A O 1
ATOM 827 N N . VAL A 1 106 ? 14.237 -10.652 1.693 1.00 96.50 106 VAL A N 1
ATOM 828 C CA . VAL A 1 106 ? 15.402 -11.251 2.340 1.00 96.50 106 VAL A CA 1
ATOM 829 C C . VAL A 1 106 ? 15.045 -11.548 3.784 1.00 96.50 106 VAL A C 1
ATOM 831 O O . VAL A 1 106 ? 14.720 -10.651 4.558 1.00 96.50 106 VAL A O 1
ATOM 834 N N . THR A 1 107 ? 15.108 -12.819 4.158 1.00 97.31 107 THR A N 1
ATOM 835 C CA . THR A 1 107 ? 14.913 -13.242 5.545 1.00 97.31 107 THR A CA 1
ATOM 836 C C . THR A 1 107 ? 15.823 -14.415 5.876 1.00 97.31 107 THR A C 1
ATOM 838 O O . THR A 1 107 ? 16.533 -14.942 5.017 1.00 97.31 107 THR A O 1
ATOM 841 N N . LYS A 1 108 ? 15.838 -14.811 7.147 1.00 98.06 108 LYS A N 1
ATOM 842 C CA . LYS A 1 108 ? 16.590 -15.975 7.604 1.00 98.06 108 LYS A CA 1
ATOM 843 C C . LYS A 1 108 ? 16.117 -17.220 6.854 1.00 98.06 108 LYS A C 1
ATOM 845 O O . LYS A 1 108 ? 14.923 -17.506 6.780 1.00 98.06 108 LYS A O 1
ATOM 850 N N . ASP A 1 109 ? 17.065 -17.993 6.355 1.00 97.38 109 ASP A N 1
ATOM 851 C CA . ASP A 1 109 ? 16.815 -19.321 5.823 1.00 97.38 109 ASP A CA 1
ATOM 852 C C . ASP A 1 109 ? 16.136 -20.205 6.887 1.00 97.38 109 ASP A C 1
ATOM 854 O O . ASP A 1 109 ? 16.475 -20.184 8.075 1.00 97.38 109 ASP A O 1
ATOM 858 N N . SER A 1 110 ? 15.146 -20.985 6.464 1.00 96.12 110 SER A N 1
ATOM 859 C CA . SER A 1 110 ? 14.445 -21.937 7.324 1.00 96.12 110 SER A CA 1
ATOM 860 C C . SER A 1 110 ? 15.382 -23.025 7.862 1.00 96.12 110 SER A C 1
ATOM 862 O O . SER A 1 110 ? 15.212 -23.463 9.000 1.00 96.12 110 SER A O 1
ATOM 864 N N . ALA A 1 111 ? 16.407 -23.400 7.090 1.00 96.88 111 ALA A N 1
ATOM 865 C CA . ALA A 1 111 ? 17.337 -24.480 7.414 1.00 96.88 111 ALA A CA 1
ATOM 866 C C . ALA A 1 111 ? 18.671 -24.003 8.016 1.00 96.88 111 ALA A C 1
ATOM 868 O O . ALA A 1 111 ? 19.480 -24.826 8.449 1.00 96.88 111 ALA A O 1
ATOM 869 N N . SER A 1 112 ? 18.928 -22.694 8.057 1.00 96.88 112 SER A N 1
ATOM 870 C CA . SER A 1 112 ? 20.191 -22.147 8.559 1.00 96.88 112 SER A CA 1
ATOM 871 C C . SER A 1 112 ? 20.013 -20.792 9.256 1.00 96.88 112 SER A C 1
ATOM 873 O O . SER A 1 112 ? 18.899 -20.356 9.550 1.00 96.88 112 SER A O 1
ATOM 875 N N . ASN A 1 113 ? 21.127 -20.138 9.592 1.00 96.56 113 ASN A N 1
ATOM 876 C CA . ASN A 1 113 ? 21.143 -18.769 10.120 1.00 96.56 113 ASN A CA 1
ATOM 877 C C . ASN A 1 113 ? 21.530 -17.735 9.052 1.00 96.56 113 ASN A C 1
ATOM 879 O O . ASN A 1 113 ? 21.713 -16.565 9.377 1.00 96.56 113 ASN A O 1
ATOM 883 N N . ASN A 1 114 ? 21.672 -18.155 7.794 1.00 97.94 114 ASN A N 1
ATOM 884 C CA . ASN A 1 114 ? 22.017 -17.252 6.705 1.00 97.94 114 ASN A CA 1
ATOM 885 C C . ASN A 1 114 ? 20.790 -16.446 6.276 1.00 97.94 114 ASN A C 1
ATOM 887 O O . ASN A 1 114 ? 19.669 -16.949 6.306 1.00 97.94 114 ASN A O 1
ATOM 891 N N . ALA A 1 115 ? 21.007 -15.208 5.843 1.00 98.19 115 ALA A N 1
ATOM 892 C CA . ALA A 1 115 ? 19.991 -14.449 5.130 1.00 98.19 115 ALA A CA 1
ATOM 893 C C . ALA A 1 115 ? 19.954 -14.911 3.668 1.00 98.19 115 ALA A C 1
ATOM 895 O O . ALA A 1 115 ? 20.999 -15.001 3.022 1.00 98.19 115 ALA A O 1
ATOM 896 N N . VAL A 1 116 ? 18.762 -15.205 3.155 1.00 97.94 116 VAL A N 1
ATOM 897 C CA . VAL A 1 116 ? 18.540 -15.619 1.765 1.00 97.94 116 VAL A CA 1
ATOM 898 C C . VAL A 1 116 ? 17.353 -14.859 1.185 1.00 97.94 116 VAL A C 1
ATOM 900 O O . VAL A 1 116 ? 16.439 -14.467 1.913 1.00 97.94 116 VAL A O 1
ATOM 903 N N . ALA A 1 117 ? 17.375 -14.643 -0.128 1.00 96.69 117 ALA A N 1
ATOM 904 C CA . ALA A 1 117 ? 16.225 -14.124 -0.852 1.00 96.69 117 ALA A CA 1
ATOM 905 C C . ALA A 1 117 ? 15.228 -15.262 -1.107 1.00 96.69 117 ALA A C 1
ATOM 907 O O . ALA A 1 117 ? 15.596 -16.295 -1.668 1.00 96.69 117 ALA A O 1
ATOM 908 N N . TYR A 1 118 ? 13.975 -15.063 -0.712 1.00 96.56 118 TYR A N 1
ATOM 909 C CA . TYR A 1 118 ? 12.864 -15.923 -1.106 1.00 96.56 118 TYR A CA 1
ATOM 910 C C . TYR A 1 118 ? 12.140 -15.272 -2.271 1.00 96.56 118 TYR A C 1
ATOM 912 O O . TYR A 1 118 ? 11.689 -14.139 -2.143 1.00 96.56 118 TYR A O 1
ATOM 920 N N . LEU A 1 119 ? 12.046 -15.988 -3.390 1.00 95.88 119 LEU A N 1
ATOM 921 C CA . LEU A 1 119 ? 11.298 -15.561 -4.569 1.00 95.88 119 LEU A CA 1
ATOM 922 C C . LEU A 1 119 ? 9.873 -16.102 -4.487 1.00 95.88 119 LEU A C 1
ATOM 924 O O . LEU A 1 119 ? 9.680 -17.284 -4.189 1.00 95.88 119 LEU A O 1
ATOM 928 N N . VAL A 1 120 ? 8.890 -15.262 -4.794 1.00 95.12 120 VAL A N 1
ATOM 929 C CA . VAL A 1 120 ? 7.477 -15.649 -4.822 1.00 95.12 120 VAL A CA 1
ATOM 930 C C . VAL A 1 120 ? 6.750 -15.114 -6.042 1.00 95.12 120 VAL A C 1
ATOM 932 O O . VAL A 1 120 ? 7.144 -14.115 -6.643 1.00 95.12 120 VAL A O 1
ATOM 935 N N . GLN A 1 121 ? 5.645 -15.780 -6.370 1.00 95.81 121 GLN A N 1
ATOM 936 C CA . GLN A 1 121 ? 4.658 -15.261 -7.308 1.00 95.81 121 GLN A CA 1
ATOM 937 C C . GLN A 1 121 ? 4.048 -13.947 -6.799 1.00 95.81 121 GLN A C 1
ATOM 939 O O . GLN A 1 121 ? 3.785 -13.797 -5.606 1.00 95.81 121 GLN A O 1
ATOM 944 N N . SER A 1 122 ? 3.809 -13.021 -7.721 1.00 94.81 122 SER A N 1
ATOM 945 C CA . SER A 1 122 ? 3.260 -11.688 -7.473 1.00 94.81 122 SER A CA 1
ATOM 946 C C . SER A 1 122 ? 2.512 -11.201 -8.732 1.00 94.81 122 SER A C 1
ATOM 948 O O . SER A 1 122 ? 2.270 -11.976 -9.658 1.00 94.81 122 SER A O 1
ATOM 950 N N . GLY A 1 123 ? 2.114 -9.930 -8.767 1.00 93.94 123 GLY A N 1
ATOM 951 C CA . GLY A 1 123 ? 1.615 -9.254 -9.969 1.00 93.94 123 GLY A CA 1
ATOM 952 C C . GLY A 1 123 ? 0.102 -9.308 -10.176 1.00 93.94 123 GLY A C 1
ATOM 953 O O . GLY A 1 123 ? -0.383 -8.848 -11.205 1.00 93.94 123 GLY A O 1
ATOM 954 N N . LEU A 1 124 ? -0.658 -9.845 -9.219 1.00 96.12 124 LEU A N 1
ATOM 955 C CA . LEU A 1 124 ? -2.116 -9.719 -9.220 1.00 96.12 124 LEU A CA 1
ATOM 956 C C . LEU A 1 124 ? -2.520 -8.375 -8.604 1.00 96.12 124 LEU A C 1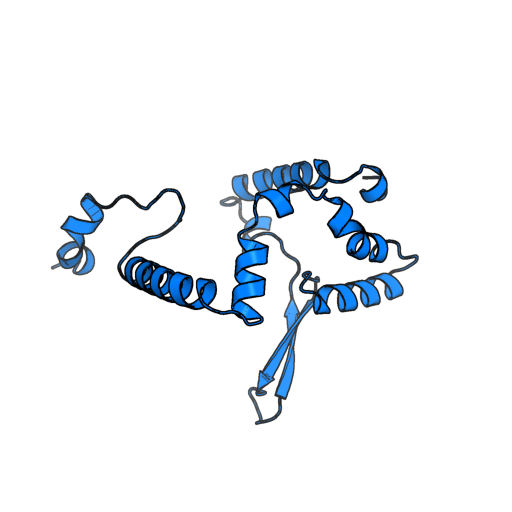
ATOM 958 O O . LEU A 1 124 ? -1.992 -8.000 -7.561 1.00 96.12 124 LEU A O 1
ATOM 962 N N . GLY A 1 125 ? -3.496 -7.686 -9.200 1.00 96.44 125 GLY A N 1
ATOM 963 C CA . GLY A 1 125 ? -4.084 -6.473 -8.612 1.00 96.44 125 GLY A CA 1
ATOM 964 C C . GLY A 1 125 ? -5.405 -6.695 -7.868 1.00 96.44 125 GLY A C 1
ATOM 965 O O . GLY A 1 125 ? -6.011 -5.738 -7.401 1.00 96.44 125 GLY A O 1
ATOM 966 N N . LEU A 1 126 ? -5.841 -7.953 -7.732 1.00 97.94 126 LEU A N 1
ATOM 967 C CA . LEU A 1 126 ? -6.957 -8.361 -6.872 1.00 97.94 126 LEU A CA 1
ATOM 968 C C . LEU A 1 126 ? -6.412 -9.223 -5.724 1.00 97.94 126 LEU A C 1
ATOM 970 O O . LEU A 1 126 ? -5.335 -9.800 -5.887 1.00 97.94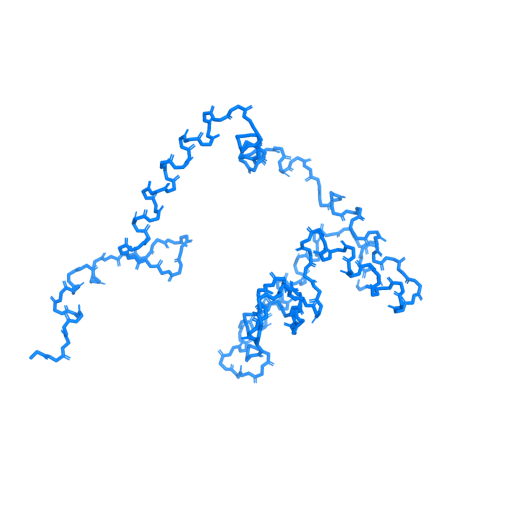 126 LEU A O 1
ATOM 974 N N . PRO A 1 127 ? -7.130 -9.336 -4.587 1.00 96.94 127 PRO A N 1
ATOM 975 C CA . PRO A 1 127 ? -6.559 -9.841 -3.333 1.00 96.94 127 PRO A CA 1
ATOM 976 C C . PRO A 1 127 ? -6.000 -11.268 -3.371 1.00 96.94 127 PRO A C 1
ATOM 978 O O . PRO A 1 127 ? -5.138 -11.603 -2.566 1.00 96.94 127 PRO A O 1
ATOM 981 N N . ASP A 1 128 ? -6.507 -12.113 -4.267 1.00 97.06 128 ASP A N 1
ATOM 982 C CA . ASP A 1 128 ? -6.096 -13.506 -4.410 1.00 97.06 128 ASP A CA 1
ATOM 983 C C . ASP A 1 128 ? -6.392 -14.005 -5.832 1.00 97.06 128 ASP A C 1
ATOM 985 O O . ASP A 1 128 ? -7.195 -13.413 -6.560 1.00 97.06 128 ASP A O 1
ATOM 989 N N . GLU A 1 129 ? -5.789 -15.129 -6.221 1.00 97.00 129 GLU A N 1
ATOM 990 C CA . GLU A 1 129 ? -6.099 -15.801 -7.484 1.00 97.00 129 GLU A CA 1
ATOM 991 C C . GLU A 1 129 ? -7.605 -16.068 -7.641 1.00 97.00 129 GLU A C 1
ATOM 993 O O . GLU A 1 129 ? -8.139 -15.971 -8.751 1.00 97.00 129 GLU A O 1
ATOM 998 N N . ALA A 1 130 ? -8.301 -16.387 -6.538 1.00 97.69 130 ALA A N 1
ATOM 999 C CA . ALA A 1 130 ? -9.672 -16.877 -6.579 1.00 97.69 130 ALA A CA 1
ATOM 1000 C C . ALA A 1 130 ? -10.624 -15.833 -7.167 1.00 97.69 130 ALA A C 1
ATOM 1002 O O . ALA A 1 130 ? -11.600 -16.194 -7.828 1.00 97.69 130 ALA A O 1
ATOM 1003 N N . TYR A 1 131 ? -10.301 -14.543 -7.025 1.00 98.31 131 TYR A N 1
ATOM 1004 C CA . TYR A 1 131 ? -11.046 -13.436 -7.628 1.00 98.31 131 TYR A CA 1
ATOM 1005 C C . TYR A 1 131 ? -11.117 -13.525 -9.162 1.00 98.31 131 TYR A C 1
ATOM 1007 O O . TYR A 1 131 ? -12.079 -13.062 -9.780 1.00 98.31 131 TYR A O 1
ATOM 1015 N N . TYR A 1 132 ? -10.137 -14.173 -9.792 1.00 97.81 132 TYR A N 1
ATOM 1016 C CA . TYR A 1 132 ? -10.071 -14.336 -11.242 1.00 97.81 132 TYR A CA 1
ATOM 1017 C C . TYR A 1 132 ? -10.800 -15.585 -11.750 1.00 97.81 132 TYR A C 1
ATOM 1019 O O . TYR A 1 132 ? -10.977 -15.725 -12.959 1.00 97.81 132 TYR A O 1
ATOM 1027 N N . ARG A 1 133 ? -11.217 -16.503 -10.865 1.00 97.00 133 ARG A N 1
ATOM 1028 C CA . ARG A 1 133 ? -11.748 -17.822 -11.265 1.00 97.00 133 ARG A CA 1
ATOM 1029 C C . ARG A 1 133 ? -13.089 -18.191 -10.641 1.00 97.00 133 ARG A C 1
ATOM 1031 O O . ARG A 1 133 ? -13.847 -18.938 -11.253 1.00 97.00 133 ARG A O 1
ATOM 1038 N N . VAL A 1 134 ? -13.378 -17.718 -9.433 1.00 98.25 134 VAL A N 1
ATOM 1039 C CA . VAL A 1 134 ? -14.582 -18.088 -8.683 1.00 98.25 134 VAL A CA 1
ATOM 1040 C C . VAL A 1 134 ? -15.723 -17.126 -9.005 1.00 98.25 134 VAL A C 1
ATOM 1042 O O . VAL A 1 134 ? -15.572 -15.908 -8.933 1.00 98.25 134 VAL A O 1
ATOM 1045 N N . GLU A 1 135 ? -16.895 -17.684 -9.310 1.00 97.94 135 GLU A N 1
ATOM 1046 C CA . GLU A 1 135 ? -18.070 -16.914 -9.742 1.00 97.94 135 GLU A CA 1
ATOM 1047 C C . GLU A 1 135 ? -18.581 -15.933 -8.679 1.00 97.94 135 GLU A C 1
ATOM 1049 O O . GLU A 1 135 ? -19.048 -14.849 -9.005 1.00 97.94 135 GLU A O 1
ATOM 1054 N N . ALA A 1 136 ? -18.409 -16.259 -7.394 1.00 98.19 136 ALA A N 1
ATOM 1055 C CA . ALA A 1 136 ? -18.773 -15.375 -6.285 1.00 98.19 136 ALA A CA 1
ATOM 1056 C C . ALA A 1 136 ? -18.036 -14.018 -6.301 1.00 98.19 136 ALA A C 1
ATOM 1058 O O . ALA A 1 136 ? -18.434 -13.108 -5.581 1.00 98.19 136 ALA A O 1
ATOM 1059 N N . HIS A 1 137 ? -16.976 -13.879 -7.103 1.00 98.31 137 HIS A N 1
ATOM 1060 C CA . HIS A 1 137 ? -16.199 -12.648 -7.254 1.00 98.31 137 HIS A CA 1
ATOM 1061 C C . HIS A 1 137 ? -16.396 -11.969 -8.618 1.00 98.31 137 HIS A C 1
ATOM 1063 O O . HIS A 1 137 ? -15.657 -11.037 -8.934 1.00 98.31 137 HIS A O 1
ATOM 1069 N N . ALA A 1 138 ? -17.355 -12.421 -9.438 1.00 98.00 138 ALA A N 1
ATOM 1070 C CA . ALA A 1 138 ? -17.566 -11.896 -10.788 1.00 98.00 138 ALA A CA 1
ATOM 1071 C C . ALA A 1 138 ? -17.778 -10.376 -10.804 1.00 98.00 138 ALA A C 1
ATOM 1073 O O . ALA A 1 138 ? -17.077 -9.684 -11.536 1.00 98.00 138 ALA A O 1
ATOM 1074 N N . GLU A 1 139 ? -18.635 -9.857 -9.922 1.00 98.38 139 GLU A N 1
ATOM 1075 C CA . GLU A 1 139 ? -18.904 -8.418 -9.807 1.00 98.38 139 GLU A CA 1
ATOM 1076 C C . GLU A 1 139 ? -17.640 -7.617 -9.452 1.00 98.38 139 GLU A C 1
ATOM 1078 O O . GLU A 1 139 ? -17.337 -6.610 -10.085 1.00 98.38 139 GLU A O 1
ATOM 1083 N N . THR A 1 140 ? -16.836 -8.086 -8.488 1.00 98.44 140 THR A N 1
ATOM 1084 C CA . THR A 1 140 ? -15.570 -7.421 -8.135 1.00 98.44 140 THR A CA 1
ATOM 1085 C C . THR A 1 140 ? -14.577 -7.435 -9.295 1.00 98.44 140 THR A C 1
ATOM 1087 O O . THR A 1 140 ? -13.878 -6.451 -9.520 1.00 98.44 140 THR A O 1
ATOM 1090 N N . ARG A 1 141 ? -14.503 -8.541 -10.045 1.00 98.19 141 ARG A N 1
ATOM 1091 C CA . ARG A 1 141 ? -13.624 -8.656 -11.214 1.00 98.19 141 ARG A CA 1
ATOM 1092 C C . ARG A 1 141 ? -14.064 -7.725 -12.346 1.00 98.19 141 ARG A C 1
ATOM 1094 O O . ARG A 1 141 ? -13.206 -7.124 -12.984 1.00 98.19 141 ARG A O 1
ATOM 1101 N N . GLU A 1 142 ? -15.366 -7.591 -12.586 1.00 98.38 142 GLU A N 1
ATOM 1102 C CA . GLU A 1 142 ? -15.918 -6.641 -13.562 1.00 98.38 142 GLU A CA 1
ATOM 1103 C C . GLU A 1 142 ? -15.601 -5.196 -13.158 1.00 98.38 142 GLU A C 1
ATOM 1105 O O . GLU A 1 142 ? -15.002 -4.458 -13.940 1.00 98.38 142 GLU A O 1
ATOM 1110 N N . ALA A 1 143 ? -15.866 -4.834 -11.899 1.00 98.62 143 ALA A N 1
ATOM 1111 C CA . ALA A 1 143 ? -15.534 -3.516 -11.361 1.00 98.62 143 ALA A CA 1
ATOM 1112 C C . ALA A 1 143 ? -14.026 -3.211 -11.423 1.00 98.62 143 ALA A C 1
ATOM 1114 O O . ALA A 1 143 ? -13.631 -2.066 -11.631 1.00 98.62 143 ALA A O 1
ATOM 1115 N N . TYR A 1 144 ? -13.166 -4.223 -11.275 1.00 98.56 144 TYR A N 1
ATOM 1116 C CA . TYR A 1 144 ? -11.718 -4.060 -11.400 1.00 98.56 144 TYR A CA 1
ATOM 1117 C C . TYR A 1 144 ? -11.287 -3.689 -12.822 1.00 98.56 144 TYR A C 1
ATOM 1119 O O . TYR A 1 144 ? -10.450 -2.804 -12.990 1.00 98.56 144 TYR A O 1
ATOM 1127 N N . VAL A 1 145 ? -11.887 -4.301 -13.848 1.00 97.94 145 VAL A N 1
ATOM 1128 C CA . VAL A 1 145 ? -11.619 -3.945 -15.252 1.00 97.94 145 VAL A CA 1
ATOM 1129 C C . VAL A 1 145 ? -12.052 -2.506 -15.536 1.00 97.94 145 VAL A C 1
ATOM 1131 O O . VAL A 1 145 ? -11.287 -1.741 -16.123 1.00 97.94 145 VAL A O 1
ATOM 1134 N N . GLU A 1 146 ? -13.241 -2.112 -15.075 1.00 98.44 146 GLU A N 1
ATOM 1135 C CA . GLU A 1 146 ? -13.725 -0.732 -15.205 1.00 98.44 146 GLU A CA 1
ATOM 1136 C C . GLU A 1 146 ? -12.829 0.266 -14.463 1.00 98.44 146 GLU A C 1
ATOM 1138 O O . GLU A 1 146 ? -12.551 1.355 -14.966 1.00 98.44 146 GLU A O 1
ATOM 1143 N N . HIS A 1 147 ? -12.354 -0.107 -13.273 1.00 98.50 147 HIS A N 1
ATOM 1144 C CA . HIS A 1 147 ? -11.442 0.716 -12.494 1.00 98.50 147 HIS A CA 1
ATOM 1145 C C . HIS A 1 147 ? -10.109 0.916 -13.218 1.00 98.50 147 HIS A C 1
ATOM 1147 O O . HIS A 1 147 ? -9.669 2.056 -13.327 1.00 98.50 147 HIS A O 1
ATOM 1153 N N . ILE A 1 148 ? -9.500 -0.144 -13.766 1.00 97.31 148 ILE A N 1
ATOM 1154 C CA . ILE A 1 148 ? -8.268 -0.026 -14.563 1.00 97.31 148 ILE A CA 1
ATOM 1155 C C . ILE A 1 148 ? -8.484 0.928 -15.738 1.00 97.31 148 ILE A C 1
ATOM 1157 O O . ILE A 1 148 ? -7.686 1.843 -15.923 1.00 97.31 148 ILE A O 1
ATOM 1161 N N . ALA A 1 149 ? -9.566 0.747 -16.501 1.00 95.88 149 ALA A N 1
ATOM 1162 C CA . ALA A 1 149 ? -9.869 1.607 -17.641 1.00 95.88 149 ALA A CA 1
ATOM 1163 C C . ALA A 1 149 ? -9.968 3.081 -17.218 1.00 95.88 149 ALA A C 1
ATOM 1165 O O . ALA A 1 149 ? -9.293 3.929 -17.793 1.00 95.88 149 ALA A O 1
ATOM 1166 N N . ARG A 1 150 ? -10.711 3.372 -16.142 1.00 97.31 150 ARG A N 1
ATOM 1167 C CA . ARG A 1 150 ? -10.824 4.728 -15.586 1.00 97.31 150 ARG A CA 1
ATOM 1168 C C . ARG A 1 150 ? -9.487 5.285 -15.099 1.00 97.31 150 ARG A C 1
ATOM 1170 O O . ARG A 1 150 ? -9.230 6.468 -15.265 1.00 97.31 150 ARG A O 1
ATOM 1177 N N . MET A 1 151 ? -8.640 4.463 -14.482 1.00 95.50 151 MET A N 1
ATOM 1178 C CA . MET A 1 151 ? -7.324 4.918 -14.028 1.00 95.50 151 MET A CA 1
ATOM 1179 C C . MET A 1 151 ? -6.424 5.306 -15.206 1.00 95.50 151 MET A C 1
ATOM 1181 O O . MET A 1 151 ? -5.708 6.301 -15.121 1.00 95.50 151 MET A O 1
ATOM 1185 N N . LEU A 1 152 ? -6.496 4.565 -16.315 1.00 93.38 152 LEU A N 1
ATOM 1186 C CA . LEU A 1 152 ? -5.749 4.873 -17.537 1.00 93.38 152 LEU A CA 1
ATOM 1187 C C . LEU A 1 152 ? -6.230 6.164 -18.221 1.00 93.38 152 LEU A C 1
ATOM 1189 O O . LEU A 1 152 ? -5.420 6.832 -18.854 1.00 93.38 152 LEU A O 1
ATOM 1193 N N . GLU A 1 153 ? -7.496 6.567 -18.047 1.00 93.06 153 GLU A N 1
ATOM 1194 C CA . GLU A 1 153 ? -8.026 7.844 -18.566 1.00 93.06 153 GLU A CA 1
ATOM 1195 C C . GLU A 1 153 ? -7.356 9.085 -17.946 1.00 93.06 153 GLU A C 1
ATOM 1197 O O . GLU A 1 153 ? -7.449 10.173 -18.513 1.00 93.06 153 GLU A O 1
ATOM 1202 N N . PHE A 1 154 ? -6.674 8.948 -16.801 1.00 91.75 154 PHE A N 1
ATOM 1203 C CA . PHE A 1 154 ? -5.908 10.045 -16.197 1.00 91.75 154 PHE A CA 1
ATOM 1204 C C . PHE A 1 154 ? -4.523 10.251 -16.827 1.00 91.75 154 PHE A C 1
ATOM 1206 O O . PHE A 1 154 ? -3.871 11.252 -16.526 1.00 91.75 154 PHE A O 1
ATOM 1213 N N . LEU A 1 155 ? -4.058 9.326 -17.671 1.00 91.38 155 LEU A N 1
ATOM 1214 C CA . LEU A 1 155 ? -2.785 9.442 -18.377 1.00 91.38 155 LEU A CA 1
ATOM 1215 C C . LEU A 1 155 ? -2.977 10.112 -19.742 1.00 91.38 155 LEU A C 1
ATOM 1217 O O . LEU A 1 155 ? -4.028 9.994 -20.373 1.00 91.38 155 LEU A O 1
ATOM 1221 N N . ASP A 1 156 ? -1.934 10.785 -20.232 1.00 89.50 156 ASP A N 1
ATOM 1222 C CA . ASP A 1 156 ? -1.925 11.251 -21.619 1.00 89.50 156 ASP A CA 1
ATOM 1223 C C . ASP A 1 156 ? -2.022 10.041 -22.575 1.00 89.50 156 ASP A C 1
ATOM 1225 O O . ASP A 1 156 ? -1.317 9.050 -22.362 1.00 89.50 156 ASP A O 1
ATOM 1229 N N . PRO A 1 157 ? -2.835 10.089 -23.649 1.00 88.75 157 PRO A N 1
ATOM 1230 C CA . PRO A 1 157 ? -2.984 8.966 -24.579 1.00 88.75 157 PRO A CA 1
ATOM 1231 C C . PRO A 1 157 ? -1.667 8.443 -25.173 1.00 88.75 157 PRO A C 1
ATOM 1233 O O . PRO A 1 157 ? -1.568 7.265 -25.515 1.00 88.75 157 PRO A O 1
ATOM 1236 N N . SER A 1 158 ? -0.629 9.280 -25.280 1.00 87.62 158 SER A N 1
ATOM 1237 C CA . SER A 1 158 ? 0.702 8.847 -25.728 1.00 87.62 158 SER A CA 1
ATOM 1238 C C . SER A 1 158 ? 1.368 7.840 -24.781 1.00 87.62 158 SER A C 1
ATOM 1240 O O . SER A 1 158 ? 2.206 7.054 -25.224 1.00 87.62 158 SER A O 1
ATOM 1242 N N . ARG A 1 159 ? 0.958 7.802 -23.506 1.00 88.12 159 ARG A N 1
ATOM 1243 C CA . ARG A 1 159 ? 1.439 6.868 -22.474 1.00 88.12 159 ARG A CA 1
ATOM 1244 C C . ARG A 1 159 ? 0.782 5.491 -22.536 1.00 88.12 159 ARG A C 1
ATOM 1246 O O . ARG A 1 159 ? 1.212 4.588 -21.827 1.00 88.12 159 ARG A O 1
ATOM 1253 N N . LEU A 1 160 ? -0.228 5.299 -23.383 1.00 85.25 160 LEU A N 1
ATOM 1254 C CA . LEU A 1 160 ? -0.973 4.039 -23.471 1.00 85.25 160 LEU A CA 1
ATOM 1255 C C . LEU A 1 160 ? -0.357 3.025 -24.446 1.00 85.25 160 LEU A C 1
ATOM 1257 O O . LEU A 1 160 ? -0.907 1.944 -24.631 1.00 85.25 160 LEU A O 1
ATOM 1261 N N . PHE A 1 161 ? 0.780 3.344 -25.077 1.00 80.88 161 PHE A N 1
ATOM 1262 C CA . PHE A 1 161 ? 1.499 2.445 -25.996 1.00 80.88 161 PHE A CA 1
ATOM 1263 C C . PHE A 1 161 ? 0.617 1.859 -27.123 1.00 80.88 161 PHE A C 1
ATOM 1265 O O . PHE A 1 161 ? 0.893 0.779 -27.645 1.00 80.88 161 PHE A O 1
ATOM 1272 N N . GLY A 1 162 ? -0.431 2.589 -27.525 1.00 73.81 162 GLY A N 1
ATOM 1273 C CA . GLY A 1 162 ? -1.375 2.183 -28.571 1.00 73.81 162 GLY A CA 1
ATOM 1274 C C . GLY A 1 162 ? -2.609 1.407 -28.091 1.00 73.81 162 GLY A C 1
ATOM 1275 O O . GLY A 1 162 ? -3.305 0.853 -28.944 1.00 73.81 162 GLY A O 1
ATOM 1276 N N . LEU A 1 163 ? -2.860 1.355 -26.775 1.00 62.94 163 LEU A N 1
ATOM 1277 C CA . LEU A 1 163 ? -4.131 0.915 -26.179 1.00 62.94 163 LEU A CA 1
ATOM 1278 C C . LEU A 1 163 ? -5.238 1.970 -26.320 1.00 62.94 163 LEU A C 1
ATOM 1280 O O . LEU A 1 163 ? -4.914 3.179 -26.347 1.00 62.94 163 LEU A O 1
#

Foldseek 3Di:
DPDPPCVVCVVVVVPDDDDPVDDDDDDVVVVVVVVVVVVVVVLCPDPDPSVVVVVVVPPPVVVVVDAPCVCVVLLVQCPDDDDVSVVVSQVVVVVVVDDDQKDWDWDADPVGRDTDIDIDGDDDPDPDPCCVPPPVNVVVVVVVVVVVVVVCVSDDPVSVVPD

Secondary structure (DSSP, 8-state):
---HHHHHHHHHHHH----TT-S--SHHHHHHHHHHHHHHHHHHH--SHHHHHHHHHH-HHHHHHS-GGGGHHHHHTT--SSHHHHHHHHHHHHHHT---SEEEEEEE-SSSSSEEEEEEE---SSSSGGGGT-GGGHHHHHHHHHHHHHHHTTS-GGGGTT-

Radius of gyration: 22.49 Å; chains: 1; bounding box: 48×46×56 Å